Protein AF-A0A0R3QY28-F1 (afdb_monomer)

Secondary structure (DSSP, 8-state):
----TTS-EE-S-TTT--EESSPEEETTTTEEE-GGGSS-S--------TT--SS-----SS---PEEP-STT---EESS--B-TTT--B----

Foldseek 3Di:
DDDPPDQFAFAPQPVGRDTASDWDQDPQQRTTHHPVCNPPRPRPDDDDDPPPPPDDDDDDPDPQPWFAAPDDPDRDTHSDFDADPVPRHGHDDD

pLDDT: mean 71.53, std 12.72, range [44.62, 87.31]

Solvent-accessible surface area (backbone atoms only — not comparable to full-atom values): 6416 Å² total; per-residue (Å²): 135,88,80,76,93,74,79,49,42,50,16,68,44,85,93,66,50,43,76,17,78,66,50,40,75,39,92,85,77,75,42,39,19,24,78,89,32,65,86,68,62,74,74,84,81,76,84,81,76,98,79,64,93,82,67,87,77,85,86,68,95,68,96,69,80,59,38,59,26,68,50,92,95,46,89,53,67,33,78,60,83,45,65,37,94,90,73,74,44,34,50,70,88,129

Radius of gyration: 18.41 Å; Cα contacts (8 Å, |Δi|>4): 116; chains: 1; bounding box: 51×34×42 Å

InterPro domains:
  IPR000058 Zinc finger, AN1-type [PF01428] (11-46)
  IPR000058 Zinc finger, AN1-type [SM00154] (11-48)
  IPR035896 AN1-like Zinc finger [G3DSA:4.10.1110.10] (1-63)
  IPR035896 AN1-like Zinc finger [SSF118310] (5-54)
  IPR035896 AN1-like Zinc finger [SSF118310] (60-94)

Organism: NCBI:txid42155

Mean predicted aligned error: 15.87 Å

Sequence (94 aa):
MAEFPELGKNCSLEACKKLDFTPFFCNICENYFCDGHRFNHGCQFKNMNVEQLAATSCDGSKPLKSFLCSMNSCFTCEIIRIDCQRCGLNFCLK

Structure (mmCIF, N/CA/C/O backbone):
data_AF-A0A0R3QY28-F1
#
_entry.id   AF-A0A0R3QY28-F1
#
loop_
_atom_site.group_PDB
_atom_site.id
_atom_site.type_symbol
_atom_site.label_atom_id
_atom_site.label_alt_id
_atom_site.label_comp_id
_atom_site.label_asym_id
_atom_site.label_entity_id
_atom_site.label_seq_id
_atom_site.pdbx_PDB_ins_code
_atom_site.Cartn_x
_atom_site.Cartn_y
_atom_site.Cartn_z
_atom_site.occupancy
_atom_site.B_iso_or_equiv
_atom_site.auth_seq_id
_atom_site.auth_comp_id
_atom_site.auth_asym_id
_atom_site.auth_atom_id
_atom_site.pdbx_PDB_model_num
ATOM 1 N N . MET A 1 1 ? -13.913 -12.468 31.775 1.00 53.44 1 MET A N 1
ATOM 2 C CA . MET A 1 1 ? -14.040 -12.185 30.332 1.00 53.44 1 MET A CA 1
ATOM 3 C C . MET A 1 1 ? -12.900 -11.255 29.974 1.00 53.44 1 MET A C 1
ATOM 5 O O . MET A 1 1 ? -12.842 -10.178 30.542 1.00 53.44 1 MET A O 1
ATOM 9 N N . ALA A 1 2 ? -11.933 -11.711 29.179 1.00 53.91 2 ALA A N 1
ATOM 10 C CA . ALA A 1 2 ? -10.842 -10.856 28.725 1.00 53.91 2 ALA A CA 1
ATOM 11 C C . ALA A 1 2 ? -11.295 -10.173 27.431 1.00 53.91 2 ALA A C 1
ATOM 13 O O . ALA A 1 2 ? -11.283 -10.783 26.364 1.00 53.91 2 ALA A O 1
ATOM 14 N N . GLU A 1 3 ? -11.780 -8.943 27.545 1.00 50.62 3 GLU A N 1
ATOM 15 C CA . GLU A 1 3 ? -11.889 -8.025 26.416 1.00 50.62 3 GLU A CA 1
ATOM 16 C C . GLU A 1 3 ? -10.465 -7.617 26.012 1.00 50.62 3 G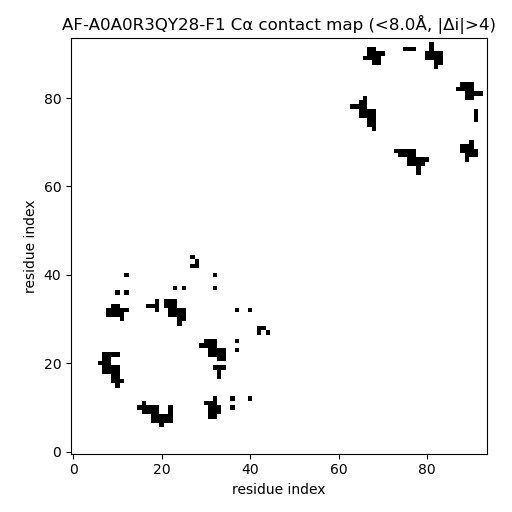LU A C 1
ATOM 18 O O . GLU A 1 3 ? -9.722 -7.069 26.817 1.00 50.62 3 GLU A O 1
ATOM 23 N N . PHE A 1 4 ? -10.041 -7.982 24.799 1.00 60.00 4 PHE A N 1
ATOM 24 C CA . PHE A 1 4 ? -8.766 -7.556 24.215 1.00 60.00 4 PHE A CA 1
ATOM 25 C C . PHE A 1 4 ? -8.968 -6.141 23.642 1.00 60.00 4 PHE A C 1
ATOM 27 O O . PHE A 1 4 ? -9.591 -6.025 22.585 1.00 60.00 4 PHE A O 1
ATOM 34 N N . PRO A 1 5 ? -8.499 -5.058 24.292 1.00 58.06 5 PRO A N 1
ATOM 35 C CA . PRO A 1 5 ? -8.981 -3.705 23.990 1.00 58.06 5 PRO A CA 1
ATOM 36 C C . PRO A 1 5 ? -8.405 -3.069 22.712 1.00 58.06 5 PRO A C 1
ATOM 38 O O . PRO A 1 5 ? -8.712 -1.917 22.423 1.00 58.06 5 PRO A O 1
ATOM 41 N N . GLU A 1 6 ? -7.548 -3.765 21.956 1.00 58.50 6 GLU A N 1
ATOM 42 C CA . GLU A 1 6 ? -6.623 -3.104 21.014 1.00 58.50 6 GLU A CA 1
ATOM 43 C C . GLU A 1 6 ? -6.569 -3.720 19.607 1.00 58.50 6 GLU A C 1
ATOM 45 O O . GLU A 1 6 ? -5.692 -3.386 18.807 1.00 58.50 6 GLU A O 1
ATOM 50 N N . LEU A 1 7 ? -7.485 -4.629 19.270 1.00 65.81 7 LEU A N 1
ATOM 51 C CA . LEU A 1 7 ? -7.467 -5.283 17.963 1.00 65.81 7 LEU A CA 1
ATOM 52 C C . LEU A 1 7 ? -8.250 -4.446 16.946 1.00 65.81 7 LEU A C 1
ATOM 54 O O . LEU A 1 7 ? -9.476 -4.468 16.915 1.00 65.81 7 LEU A O 1
ATOM 58 N N . GLY A 1 8 ? -7.522 -3.722 16.099 1.00 70.00 8 GLY A N 1
ATOM 59 C CA . GLY A 1 8 ? -8.068 -3.055 14.917 1.00 70.00 8 GLY A CA 1
ATOM 60 C C . GLY A 1 8 ? -8.013 -1.528 14.948 1.00 70.00 8 GLY A C 1
ATOM 61 O O . GLY A 1 8 ? -7.862 -0.897 15.995 1.00 70.00 8 GLY A O 1
ATOM 62 N N . LYS A 1 9 ? -8.114 -0.915 13.766 1.00 80.31 9 LYS A N 1
ATOM 63 C CA . LYS A 1 9 ? -8.202 0.546 13.602 1.00 80.31 9 LYS A CA 1
ATOM 64 C C . LYS A 1 9 ? -9.515 0.902 12.922 1.00 80.31 9 LYS A C 1
ATOM 66 O O . LYS A 1 9 ? -10.020 0.165 12.078 1.00 80.31 9 LYS A O 1
ATOM 71 N N . ASN A 1 10 ? -10.073 2.047 13.294 1.00 85.94 10 ASN A N 1
ATOM 72 C CA . ASN A 1 10 ? -11.239 2.589 12.615 1.00 85.94 10 ASN A CA 1
ATOM 73 C C . ASN A 1 10 ? -10.846 3.144 11.248 1.00 85.94 10 ASN A C 1
ATOM 75 O O . ASN A 1 10 ? -9.794 3.762 11.101 1.00 85.94 10 ASN A O 1
ATOM 79 N N . CYS A 1 11 ? -11.726 2.961 10.270 1.00 87.31 11 CYS A N 1
ATOM 80 C CA . CYS A 1 11 ? -11.613 3.612 8.975 1.00 87.31 11 CYS A CA 1
ATOM 81 C C . CYS A 1 11 ? -11.588 5.144 9.152 1.00 87.31 11 CYS A C 1
ATOM 83 O O . CYS A 1 11 ? -12.522 5.700 9.733 1.00 87.31 11 CYS A O 1
ATOM 85 N N . SER A 1 12 ? -10.572 5.824 8.615 1.00 85.62 12 SER A N 1
ATOM 86 C CA . SER A 1 12 ? -10.460 7.293 8.620 1.00 85.62 12 SER A CA 1
ATOM 87 C C . SER A 1 12 ? -11.508 7.980 7.736 1.00 85.62 12 SER A C 1
ATOM 89 O O . SER A 1 12 ? -11.645 9.198 7.776 1.00 85.62 12 SER A O 1
ATOM 91 N N . LEU A 1 13 ? -12.263 7.219 6.933 1.00 85.12 13 LEU A N 1
ATOM 92 C CA . LEU A 1 13 ? -13.368 7.757 6.148 1.00 85.12 13 LEU A CA 1
ATOM 93 C C . LEU A 1 13 ? -14.550 8.100 7.067 1.00 85.12 13 LEU A C 1
ATOM 95 O O . LEU A 1 13 ? -15.147 7.203 7.672 1.00 85.12 13 LEU A O 1
ATOM 99 N N . GLU A 1 14 ? -14.929 9.378 7.111 1.00 81.00 14 GLU A N 1
ATOM 100 C CA . GLU A 1 14 ? -16.010 9.890 7.969 1.00 81.00 14 GLU A CA 1
ATOM 101 C C . GLU A 1 14 ? -17.356 9.198 7.709 1.00 81.00 14 GLU A C 1
ATOM 103 O O . GLU A 1 14 ? -18.119 8.952 8.639 1.00 81.00 14 GLU A O 1
ATOM 108 N N . ALA A 1 15 ? -17.610 8.802 6.457 1.00 83.31 15 ALA A N 1
ATOM 109 C CA . ALA A 1 15 ? -18.822 8.091 6.055 1.00 83.31 15 ALA A CA 1
ATOM 110 C C . ALA A 1 15 ? -18.901 6.641 6.572 1.00 83.31 15 ALA A C 1
ATOM 112 O O . ALA A 1 15 ? -19.982 6.056 6.576 1.00 83.31 15 ALA A O 1
ATOM 113 N N . CYS A 1 16 ? -17.777 6.036 6.975 1.00 85.38 16 CYS A N 1
ATOM 114 C CA . CYS A 1 16 ? -17.723 4.629 7.374 1.00 85.38 16 CYS A CA 1
ATOM 115 C C . CYS A 1 16 ? -17.388 4.451 8.855 1.00 85.38 16 CYS A C 1
ATOM 117 O O . CYS A 1 16 ? -18.124 3.761 9.557 1.00 85.38 16 CYS A O 1
ATOM 119 N N . LYS A 1 17 ? -16.257 5.011 9.316 1.00 82.25 17 LYS A N 1
ATOM 120 C CA . LYS A 1 17 ? -15.725 4.916 10.694 1.00 82.25 17 LYS A CA 1
ATOM 121 C C . LYS A 1 17 ? -15.721 3.513 11.337 1.00 82.25 17 LYS A C 1
ATOM 123 O O . LYS A 1 17 ? -15.552 3.367 12.549 1.00 82.25 17 LYS A O 1
ATOM 128 N N . LYS A 1 18 ? -15.881 2.462 10.529 1.00 81.62 18 LYS A N 1
ATOM 129 C CA . LYS A 1 18 ? -15.991 1.071 10.968 1.00 81.62 18 LYS A CA 1
ATOM 130 C C . LYS A 1 18 ? -14.655 0.598 11.532 1.00 81.62 18 LYS A C 1
ATOM 132 O O . LYS A 1 18 ? -13.615 0.875 10.937 1.00 81.62 18 LYS A O 1
ATOM 137 N N . LEU A 1 19 ? -14.695 -0.096 12.670 1.00 81.31 19 LEU A N 1
ATOM 138 C CA . LEU A 1 19 ? -13.535 -0.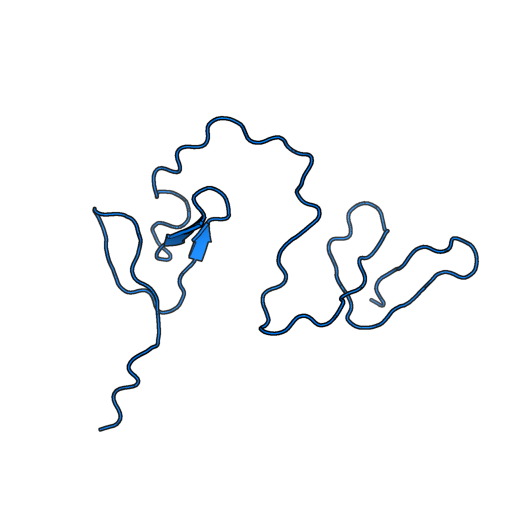785 13.232 1.00 81.31 19 LEU A CA 1
ATOM 139 C C . LEU A 1 19 ? -13.202 -1.990 12.347 1.00 81.31 19 LEU A C 1
ATOM 141 O O . LEU A 1 19 ? -14.061 -2.847 12.129 1.00 81.31 19 LEU A O 1
ATOM 145 N N . ASP A 1 20 ? -11.978 -2.032 11.835 1.00 77.00 20 ASP A N 1
ATOM 146 C CA . ASP A 1 20 ? -11.473 -3.147 11.046 1.00 77.00 20 ASP A CA 1
ATOM 147 C C . ASP A 1 20 ? -10.294 -3.791 11.773 1.00 77.00 20 ASP A C 1
ATOM 149 O O . ASP A 1 20 ? -9.366 -3.106 12.213 1.00 77.00 20 ASP A O 1
ATOM 153 N N . PHE A 1 21 ? -10.348 -5.113 11.919 1.00 78.06 21 PHE A N 1
ATOM 154 C CA . PHE A 1 21 ? -9.289 -5.906 12.544 1.00 78.06 21 PHE A CA 1
ATOM 155 C C . PHE A 1 21 ? -8.089 -6.104 11.605 1.00 78.06 21 PHE A C 1
ATOM 157 O O . PHE A 1 21 ? -7.012 -6.486 12.056 1.00 78.06 21 PHE A O 1
ATOM 164 N N . THR A 1 22 ? -8.262 -5.787 10.319 1.00 77.88 22 THR A N 1
ATOM 165 C CA . THR A 1 22 ? -7.251 -5.804 9.257 1.00 77.88 22 THR A CA 1
ATOM 166 C C . THR A 1 22 ? -7.152 -4.426 8.593 1.00 77.88 22 THR A C 1
ATOM 168 O O . THR A 1 22 ? -7.470 -4.265 7.413 1.00 77.88 22 THR A O 1
ATOM 171 N N . PRO A 1 23 ? -6.747 -3.387 9.341 1.00 77.75 23 PRO A N 1
ATOM 172 C CA . PRO A 1 23 ? -6.755 -2.037 8.813 1.00 77.75 23 PRO A CA 1
ATOM 173 C C . PRO A 1 23 ? -5.713 -1.879 7.703 1.00 77.75 23 PRO A C 1
ATOM 175 O O . PRO A 1 23 ? -4.531 -2.173 7.875 1.00 77.75 23 PRO A O 1
ATOM 178 N N . PHE A 1 24 ? -6.157 -1.377 6.556 1.00 81.38 24 PHE A N 1
ATOM 179 C CA . PHE A 1 24 ? -5.304 -1.089 5.417 1.00 81.38 24 PHE A CA 1
ATOM 180 C C . PHE A 1 24 ? -4.701 0.310 5.543 1.00 81.38 24 PHE A C 1
ATOM 182 O O . PHE A 1 24 ? -5.434 1.295 5.615 1.00 81.38 24 PHE A O 1
ATOM 189 N N . PHE A 1 25 ? -3.375 0.412 5.529 1.00 82.62 25 PHE A N 1
ATOM 190 C CA . PHE A 1 25 ? -2.676 1.695 5.523 1.00 82.62 25 PHE A CA 1
ATOM 191 C C . PHE A 1 25 ? -2.515 2.221 4.092 1.00 82.62 25 PHE A C 1
ATOM 193 O O . PHE A 1 25 ? -1.915 1.570 3.236 1.00 82.62 25 PHE A O 1
ATOM 200 N N . CYS A 1 26 ? -3.034 3.418 3.828 1.00 80.88 26 CYS A N 1
ATOM 201 C CA . CYS A 1 26 ? -2.802 4.110 2.569 1.00 80.88 26 CYS A CA 1
ATOM 202 C C . CYS A 1 26 ? -1.538 4.966 2.676 1.00 80.88 26 CYS A C 1
ATOM 204 O O . CYS A 1 26 ? -1.517 5.932 3.429 1.00 80.88 26 CYS A O 1
ATOM 206 N N . ASN A 1 27 ? -0.518 4.684 1.864 1.00 75.44 27 ASN A N 1
ATOM 207 C CA . ASN A 1 27 ? 0.751 5.429 1.876 1.00 75.44 27 ASN A CA 1
ATOM 208 C C . ASN A 1 27 ? 0.657 6.860 1.309 1.00 75.44 27 ASN A C 1
ATOM 210 O O . ASN A 1 27 ? 1.663 7.539 1.160 1.00 75.44 27 ASN A O 1
ATOM 214 N N . ILE A 1 28 ? -0.531 7.300 0.898 1.00 76.56 28 ILE A N 1
ATOM 215 C CA . ILE A 1 28 ? -0.699 8.560 0.165 1.00 76.56 28 ILE A CA 1
ATOM 216 C C . ILE A 1 28 ? -1.371 9.610 1.029 1.00 76.56 28 ILE A C 1
ATOM 218 O O . ILE A 1 28 ? -0.985 10.771 1.020 1.00 76.56 28 ILE A O 1
ATOM 222 N N . CYS A 1 29 ? -2.392 9.195 1.770 1.00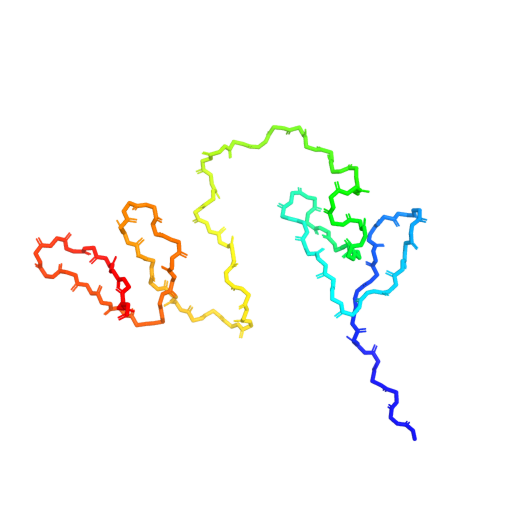 80.12 29 CYS A N 1
ATOM 223 C CA . CYS A 1 29 ? -3.014 10.023 2.791 1.00 80.12 29 CYS A CA 1
ATOM 224 C C . CYS A 1 29 ? -2.563 9.632 4.202 1.00 80.12 29 CY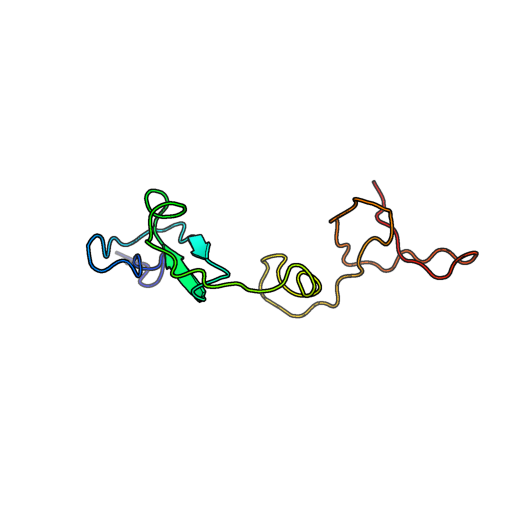S A C 1
ATOM 226 O O . CYS A 1 29 ? -3.051 10.231 5.149 1.00 80.12 29 CYS A O 1
ATOM 228 N N . GLU A 1 30 ? -1.674 8.642 4.346 1.00 82.12 30 GLU A N 1
ATOM 229 C CA . GLU A 1 30 ? -1.103 8.171 5.619 1.00 82.12 30 GLU A CA 1
ATOM 230 C C . GLU A 1 30 ? -2.170 7.816 6.668 1.00 82.12 30 GLU A C 1
ATOM 232 O O . GLU A 1 30 ? -2.027 8.052 7.866 1.00 82.12 30 GLU A O 1
ATOM 237 N N . ASN A 1 31 ? -3.280 7.245 6.199 1.00 84.06 31 ASN A N 1
ATOM 238 C CA . ASN A 1 31 ? -4.461 6.941 6.998 1.00 84.06 31 ASN A CA 1
ATOM 239 C C . ASN A 1 31 ? -4.848 5.459 6.899 1.00 84.06 31 ASN A C 1
ATOM 241 O O . ASN A 1 31 ? -4.489 4.772 5.938 1.00 84.06 31 ASN A O 1
ATOM 245 N N . TYR A 1 32 ? -5.601 4.976 7.893 1.00 85.56 32 TYR A N 1
ATOM 246 C CA . TYR A 1 32 ? -6.074 3.593 7.961 1.00 85.56 32 TYR A CA 1
ATOM 247 C C . TYR A 1 32 ? -7.510 3.471 7.455 1.00 85.56 32 TYR A C 1
ATOM 249 O O . TYR A 1 32 ? -8.382 4.260 7.812 1.00 85.56 32 TYR A O 1
ATOM 257 N N . PHE A 1 33 ? -7.778 2.444 6.659 1.00 87.19 33 PHE A N 1
ATOM 258 C CA . PHE A 1 33 ? -9.087 2.183 6.072 1.00 87.19 33 PHE A CA 1
ATOM 259 C C . PHE A 1 33 ? -9.491 0.725 6.279 1.00 87.19 33 PHE A C 1
ATOM 261 O O . PHE A 1 33 ? -8.650 -0.155 6.423 1.00 87.19 33 PHE A O 1
ATOM 268 N N . CYS A 1 34 ? -10.795 0.468 6.309 1.00 86.81 34 CYS A N 1
ATOM 269 C CA . CYS A 1 34 ? -11.323 -0.897 6.311 1.00 86.81 34 CYS A CA 1
ATOM 270 C C . CYS A 1 34 ? -11.185 -1.548 4.926 1.00 86.81 34 CYS A C 1
ATOM 272 O O . CYS A 1 34 ? -11.002 -0.841 3.929 1.00 86.81 34 CYS A O 1
ATOM 274 N N . ASP A 1 35 ? -11.330 -2.873 4.852 1.00 83.44 35 ASP A N 1
ATOM 275 C CA . ASP A 1 35 ? -11.157 -3.655 3.615 1.00 83.44 35 ASP A CA 1
ATOM 276 C C . ASP A 1 35 ? -11.959 -3.085 2.423 1.00 83.44 35 ASP A C 1
ATOM 278 O O . ASP A 1 35 ? -11.413 -2.821 1.350 1.00 83.44 35 ASP A O 1
ATOM 282 N N . GLY A 1 36 ? -13.229 -2.730 2.651 1.00 81.19 36 GLY A N 1
ATOM 283 C CA . GLY A 1 36 ? -14.102 -2.158 1.618 1.00 81.19 36 GLY A CA 1
ATOM 284 C C . GLY A 1 36 ? -13.733 -0.740 1.156 1.00 81.19 36 GLY A C 1
ATOM 285 O O . GLY A 1 36 ? -14.141 -0.323 0.074 1.00 81.19 36 GLY A O 1
ATOM 286 N N . HIS A 1 37 ? -12.945 0.007 1.936 1.00 84.38 37 HIS A N 1
ATOM 287 C CA . HIS A 1 37 ? -12.535 1.382 1.613 1.00 84.38 37 HIS A CA 1
ATOM 288 C C . HIS A 1 37 ? -11.053 1.503 1.238 1.00 84.38 37 HIS A C 1
ATOM 290 O O . HIS A 1 37 ? -10.558 2.610 1.023 1.00 84.38 37 HIS A O 1
ATOM 296 N N . ARG A 1 38 ? -10.355 0.376 1.053 1.00 79.31 38 ARG A N 1
ATOM 297 C CA . ARG A 1 38 ? -8.964 0.337 0.579 1.00 79.31 38 ARG A CA 1
ATOM 298 C C . ARG A 1 38 ? -8.741 1.162 -0.693 1.00 79.31 38 ARG A C 1
ATOM 300 O O . ARG A 1 38 ? -7.765 1.900 -0.778 1.00 79.31 38 ARG A O 1
ATOM 307 N N . PHE A 1 39 ? -9.665 1.079 -1.650 1.00 75.62 39 PHE A N 1
ATOM 308 C CA . PHE A 1 39 ? -9.561 1.762 -2.947 1.00 75.62 39 PHE A CA 1
ATOM 309 C C . PHE A 1 39 ? -10.507 2.964 -3.092 1.00 75.62 39 PHE A C 1
ATOM 311 O O . PHE A 1 39 ? -10.259 3.840 -3.913 1.00 75.62 39 PHE A O 1
ATOM 318 N N . ASN A 1 40 ? -11.568 3.036 -2.282 1.00 79.00 40 ASN A N 1
ATOM 319 C CA . ASN A 1 40 ? -12.631 4.041 -2.388 1.00 79.00 40 ASN A CA 1
ATOM 320 C C . ASN A 1 40 ? -12.687 4.958 -1.154 1.00 79.00 40 ASN A C 1
ATOM 322 O O . ASN A 1 40 ? -13.744 5.164 -0.567 1.00 79.00 40 ASN A O 1
ATOM 326 N N . HIS A 1 41 ? -11.541 5.483 -0.721 1.00 81.38 41 HIS A N 1
ATOM 327 C CA . HIS A 1 41 ? -11.476 6.433 0.398 1.00 81.38 41 HIS A CA 1
ATOM 328 C C . HIS A 1 41 ? -11.256 7.888 -0.040 1.00 81.38 41 HIS A C 1
ATOM 330 O O . HIS A 1 41 ? -10.931 8.736 0.784 1.00 81.38 41 HIS A O 1
ATOM 336 N N . GLY A 1 42 ? -11.425 8.191 -1.333 1.00 73.00 42 GLY A N 1
ATOM 337 C CA . GLY A 1 42 ? -11.328 9.562 -1.843 1.00 73.00 42 GLY A CA 1
ATOM 338 C C . GLY A 1 42 ? -9.938 10.172 -1.669 1.00 73.00 42 GLY A C 1
ATOM 339 O O . GLY A 1 42 ? -9.820 11.351 -1.348 1.00 73.00 42 GLY A O 1
ATOM 340 N N . CYS A 1 43 ? -8.882 9.369 -1.840 1.00 77.81 43 CYS A N 1
ATOM 341 C CA . CYS A 1 43 ? -7.515 9.835 -1.658 1.00 77.81 43 CYS A CA 1
ATOM 342 C C . CYS A 1 43 ? -7.231 11.036 -2.568 1.00 77.81 43 CYS A C 1
ATOM 344 O O . CYS A 1 43 ? -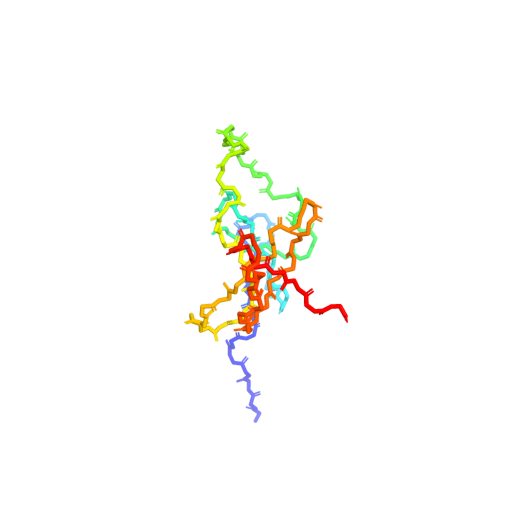7.275 10.928 -3.793 1.00 77.81 43 CYS A O 1
ATOM 346 N N . GLN A 1 44 ? -6.926 12.178 -1.959 1.00 67.50 44 GLN A N 1
ATOM 347 C CA . GLN A 1 44 ? -6.723 13.466 -2.625 1.00 67.50 44 GLN A CA 1
ATOM 348 C C . GLN A 1 44 ? -5.360 13.571 -3.333 1.00 67.50 44 GLN A C 1
ATOM 350 O O . GLN A 1 44 ? -4.634 14.550 -3.179 1.00 67.50 44 GLN A O 1
ATOM 355 N N . PHE A 1 45 ? -5.006 12.552 -4.120 1.00 60.59 45 PHE A N 1
ATOM 356 C CA . PHE A 1 45 ? -3.798 12.502 -4.938 1.00 60.59 45 PHE A CA 1
ATOM 357 C C . PHE A 1 45 ? -3.716 13.698 -5.897 1.00 60.59 45 PHE A C 1
ATOM 359 O O . PHE A 1 45 ? -4.184 13.650 -7.035 1.00 60.59 45 PHE A O 1
ATOM 366 N N . LYS A 1 46 ? -3.046 14.768 -5.479 1.00 53.47 46 LYS A N 1
ATOM 367 C CA . LYS A 1 46 ? -2.406 15.704 -6.399 1.00 53.47 46 LYS A CA 1
ATOM 368 C C . LYS A 1 46 ? -0.918 15.378 -6.412 1.00 53.47 46 LYS A C 1
ATOM 370 O O . LYS A 1 46 ? -0.185 15.819 -5.545 1.00 53.47 46 LYS A O 1
ATOM 375 N N . ASN A 1 47 ? -0.526 14.597 -7.419 1.00 56.81 47 ASN A N 1
ATOM 376 C CA . ASN A 1 47 ? 0.830 14.468 -7.963 1.00 56.81 47 ASN A CA 1
ATOM 377 C C . ASN A 1 47 ? 1.963 14.307 -6.934 1.00 56.81 47 ASN A C 1
ATOM 379 O O . ASN A 1 47 ? 2.603 15.288 -6.5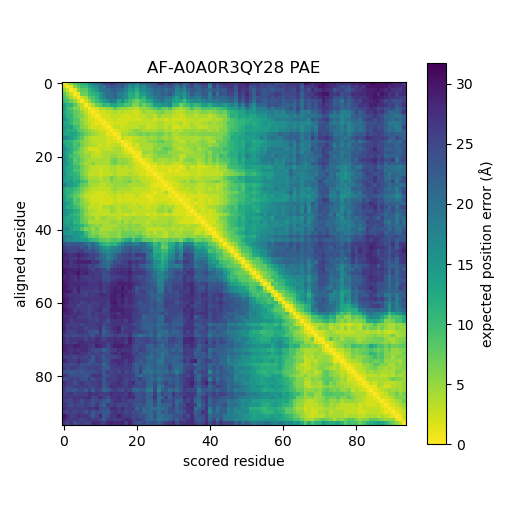64 1.00 56.81 47 ASN A O 1
ATOM 383 N N . MET A 1 48 ? 2.303 13.066 -6.579 1.00 46.94 48 MET A N 1
ATOM 384 C CA . MET A 1 48 ? 3.622 12.775 -6.015 1.00 46.94 48 MET A CA 1
ATOM 385 C C . MET A 1 48 ? 4.391 11.848 -6.955 1.00 46.94 48 MET A C 1
ATOM 387 O O . MET A 1 48 ? 3.890 10.831 -7.425 1.00 46.94 48 MET A O 1
ATOM 391 N N . ASN A 1 49 ? 5.579 12.326 -7.295 1.00 44.62 49 ASN A N 1
ATOM 392 C CA . ASN A 1 49 ? 6.551 11.815 -8.246 1.00 44.62 49 ASN A CA 1
ATOM 393 C C . ASN A 1 49 ? 6.890 10.330 -8.026 1.00 44.62 49 ASN A C 1
ATOM 395 O O . ASN A 1 49 ? 7.087 9.861 -6.908 1.00 44.62 49 ASN A O 1
ATOM 399 N N . VAL A 1 50 ? 7.008 9.606 -9.138 1.00 55.66 50 VAL A N 1
ATOM 400 C CA . VAL A 1 50 ? 7.430 8.201 -9.222 1.00 55.66 50 VAL A CA 1
ATOM 401 C C . VAL A 1 50 ? 8.956 8.112 -9.075 1.00 55.66 50 VAL A C 1
ATOM 403 O O . VAL A 1 50 ? 9.635 7.574 -9.940 1.00 55.66 50 VAL A O 1
ATOM 406 N N . GLU A 1 51 ? 9.528 8.702 -8.023 1.00 54.38 51 GLU A N 1
ATOM 407 C CA . GLU A 1 51 ? 10.988 8.669 -7.815 1.00 54.38 51 GLU A CA 1
ATOM 408 C C . GLU A 1 51 ? 11.418 8.530 -6.347 1.00 54.38 51 GLU A C 1
ATOM 410 O O . GLU A 1 51 ? 12.604 8.580 -6.041 1.00 54.38 51 GLU A O 1
ATOM 415 N N . GLN A 1 52 ? 10.484 8.281 -5.421 1.00 49.94 52 GLN A N 1
ATOM 416 C CA . GLN A 1 52 ? 10.818 7.982 -4.020 1.00 49.94 52 GLN A CA 1
ATOM 417 C C . GLN A 1 52 ? 10.090 6.758 -3.444 1.00 49.94 52 GLN A C 1
ATOM 419 O O . GLN A 1 52 ? 9.882 6.664 -2.238 1.00 49.94 52 GLN A O 1
ATOM 424 N N . LEU A 1 53 ? 9.804 5.741 -4.266 1.00 52.09 53 LEU A N 1
ATOM 425 C CA . LEU A 1 53 ? 9.523 4.380 -3.770 1.00 52.09 53 LEU A CA 1
ATOM 426 C C . LEU A 1 53 ? 10.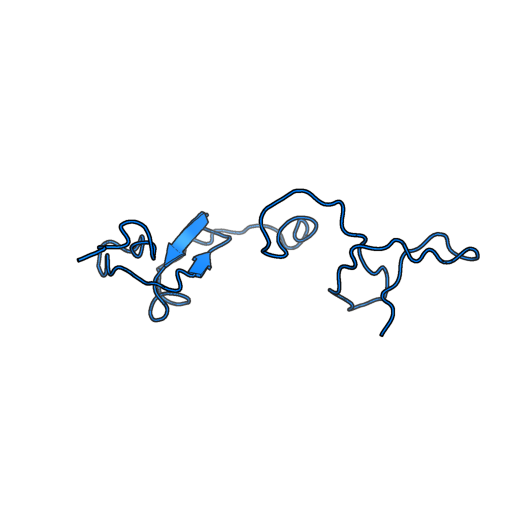838 3.640 -3.443 1.00 52.09 53 LEU A C 1
ATOM 428 O O . LEU A 1 53 ? 11.078 2.519 -3.881 1.00 52.09 53 LEU A O 1
ATOM 432 N N . ALA A 1 54 ? 11.725 4.311 -2.712 1.00 48.66 54 ALA A N 1
ATOM 433 C CA . ALA A 1 54 ? 13.007 3.783 -2.253 1.00 48.66 54 ALA A CA 1
ATOM 434 C C . ALA A 1 54 ? 13.152 3.963 -0.738 1.00 48.66 54 ALA A C 1
ATOM 436 O O . ALA A 1 54 ? 14.227 4.254 -0.234 1.00 48.66 54 ALA A O 1
ATOM 437 N N . ALA A 1 55 ? 12.052 3.827 -0.007 1.00 54.09 55 ALA A N 1
ATOM 438 C CA . ALA A 1 55 ? 12.044 3.508 1.410 1.00 54.09 55 ALA A CA 1
ATOM 439 C C . ALA A 1 55 ? 10.605 3.191 1.806 1.00 54.09 55 ALA A C 1
ATOM 441 O O . ALA A 1 55 ? 9.704 3.959 1.481 1.00 54.09 55 ALA A O 1
ATOM 442 N N . THR A 1 56 ? 10.432 2.156 2.630 1.00 51.78 56 THR A N 1
ATOM 443 C CA . THR A 1 56 ? 9.205 1.851 3.396 1.00 51.78 56 THR A CA 1
ATOM 444 C C . THR A 1 56 ? 8.144 1.108 2.561 1.00 51.78 56 THR A C 1
ATOM 446 O O . THR A 1 56 ? 7.670 1.619 1.561 1.00 51.78 56 THR A O 1
ATOM 449 N N . SER A 1 57 ? 7.723 -0.120 2.865 1.00 48.03 57 SER A N 1
ATOM 450 C CA . SER A 1 57 ? 7.763 -0.863 4.129 1.00 48.03 57 SER A CA 1
ATOM 451 C C . SER A 1 57 ? 7.514 -2.353 3.875 1.00 48.03 57 SER A C 1
ATOM 453 O O . SER A 1 57 ? 6.452 -2.750 3.402 1.00 48.03 57 SER A O 1
ATOM 455 N N . CYS A 1 58 ? 8.461 -3.200 4.273 1.00 47.41 58 CYS A N 1
ATOM 456 C CA . CYS A 1 58 ? 8.110 -4.521 4.775 1.00 47.41 58 CYS A CA 1
ATOM 457 C C . CYS A 1 58 ? 7.574 -4.326 6.201 1.00 47.41 58 CYS A C 1
ATOM 459 O O . CYS A 1 58 ? 8.274 -3.804 7.070 1.00 47.41 58 CYS A O 1
ATOM 461 N N . ASP A 1 59 ? 6.304 -4.665 6.404 1.00 52.00 59 ASP A N 1
ATOM 462 C CA . ASP A 1 59 ? 5.675 -4.712 7.718 1.00 52.00 59 ASP A CA 1
ATOM 463 C C . ASP A 1 59 ? 6.372 -5.766 8.593 1.00 52.00 59 ASP A C 1
ATOM 465 O O . ASP A 1 59 ? 6.722 -6.851 8.124 1.00 52.00 59 ASP A O 1
ATOM 469 N N . GLY A 1 60 ? 6.620 -5.412 9.852 1.00 49.47 60 GLY A N 1
ATOM 470 C CA . GLY A 1 60 ? 7.307 -6.272 10.807 1.00 49.47 60 GLY A CA 1
ATOM 471 C C . GLY A 1 60 ? 8.138 -5.478 11.801 1.00 49.47 60 GLY A C 1
ATOM 472 O O . GLY A 1 60 ? 9.361 -5.472 11.742 1.00 49.47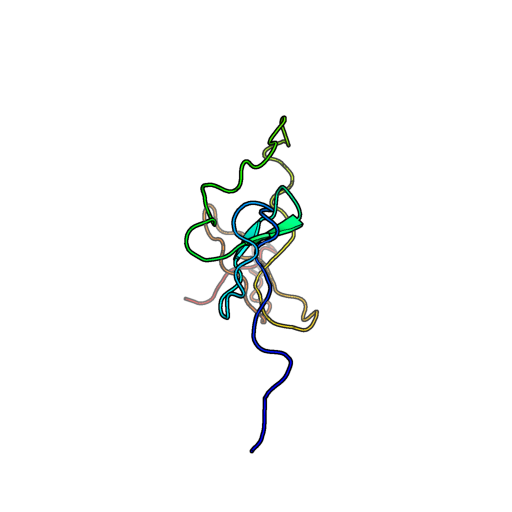 60 GLY A O 1
ATOM 473 N N . SER A 1 61 ? 7.445 -4.780 12.698 1.00 60.44 61 SER A N 1
ATOM 474 C CA . SER A 1 61 ? 7.903 -4.254 13.988 1.00 60.44 61 SER A CA 1
ATOM 475 C C . SER A 1 61 ? 9.374 -4.549 14.353 1.00 60.44 61 SER A C 1
ATOM 477 O O . SER A 1 61 ? 9.645 -5.587 14.949 1.00 60.44 61 SER A O 1
ATOM 479 N N . LYS A 1 62 ? 10.288 -3.614 14.038 1.00 54.28 62 LYS A N 1
ATOM 480 C CA . LYS A 1 62 ? 11.650 -3.343 14.586 1.00 54.28 62 LYS A CA 1
ATOM 481 C C . LYS A 1 62 ? 12.621 -3.023 13.432 1.00 54.28 62 LYS A C 1
ATOM 483 O O . LYS A 1 62 ? 12.606 -3.719 12.423 1.00 54.28 62 LYS A O 1
ATOM 488 N N . PRO A 1 63 ? 13.509 -2.019 13.563 1.00 51.41 63 PRO A N 1
ATOM 489 C CA . PRO A 1 63 ? 14.453 -1.653 12.510 1.00 51.41 63 PRO A CA 1
ATOM 490 C C . PRO A 1 63 ? 15.616 -2.661 12.448 1.00 51.41 63 PRO A C 1
ATOM 492 O O . PRO A 1 63 ? 16.719 -2.375 12.911 1.00 51.41 63 PRO A O 1
ATOM 495 N N . LEU A 1 64 ? 15.387 -3.858 11.900 1.00 57.69 64 LEU A N 1
ATOM 496 C CA . LEU A 1 64 ? 16.483 -4.698 11.420 1.00 57.69 64 LEU A CA 1
ATOM 497 C C . LEU A 1 64 ? 16.810 -4.275 9.989 1.00 57.69 64 LEU A C 1
ATOM 499 O O . LEU A 1 64 ? 15.940 -4.191 9.129 1.00 57.69 64 LEU A O 1
ATOM 503 N N . LYS A 1 65 ? 18.081 -3.959 9.755 1.00 58.84 65 LYS A N 1
ATOM 504 C CA . LYS A 1 65 ? 18.595 -3.459 8.481 1.00 58.84 65 LYS A CA 1
ATOM 505 C C . LYS A 1 65 ? 18.473 -4.556 7.413 1.00 58.84 65 LYS A C 1
ATOM 507 O O . LYS A 1 65 ? 19.340 -5.416 7.330 1.00 58.84 65 LYS A O 1
ATOM 512 N N . SER A 1 66 ? 17.390 -4.542 6.639 1.00 66.31 66 SER A N 1
ATOM 513 C CA . SER A 1 66 ? 17.169 -5.459 5.517 1.00 66.31 66 SER A CA 1
ATOM 514 C C . SER A 1 66 ? 17.990 -5.038 4.296 1.00 66.31 66 SER A C 1
ATOM 516 O O . SER A 1 66 ? 18.070 -3.850 3.973 1.00 66.31 66 SER A O 1
ATOM 518 N N . PHE A 1 67 ? 18.582 -6.007 3.606 1.00 75.31 67 PHE A N 1
ATOM 519 C CA . PHE A 1 67 ? 19.365 -5.805 2.393 1.00 75.31 67 PHE A CA 1
ATOM 520 C C . PHE A 1 67 ? 18.473 -5.987 1.157 1.00 75.31 67 PHE A C 1
ATOM 522 O O . PHE A 1 67 ? 17.714 -6.952 1.055 1.00 75.31 67 PHE A O 1
ATOM 529 N N . LEU A 1 68 ? 18.524 -5.005 0.252 1.00 76.69 68 LEU A N 1
ATOM 530 C CA . LEU A 1 68 ? 17.690 -4.947 -0.947 1.00 76.69 68 LEU A CA 1
ATOM 531 C C . LEU A 1 68 ? 18.333 -5.714 -2.098 1.00 76.69 68 LEU A C 1
ATOM 533 O O . LEU A 1 68 ? 19.487 -5.457 -2.462 1.00 76.69 68 LEU A O 1
ATOM 537 N N . CYS A 1 69 ? 17.542 -6.575 -2.734 1.00 80.06 69 CYS A N 1
ATOM 538 C CA . CYS A 1 69 ? 17.962 -7.217 -3.964 1.00 80.06 69 CYS A CA 1
ATOM 539 C C . CYS A 1 69 ? 18.148 -6.171 -5.072 1.00 80.06 69 CYS A C 1
ATOM 541 O O . CYS A 1 69 ? 17.239 -5.424 -5.417 1.00 80.06 69 CYS A O 1
ATOM 543 N N . SER A 1 70 ? 19.343 -6.140 -5.649 1.00 80.62 70 SER A N 1
ATOM 544 C CA . SER A 1 70 ? 19.737 -5.225 -6.724 1.00 80.62 70 SER A CA 1
ATOM 545 C C . SER A 1 70 ? 19.414 -5.780 -8.118 1.00 80.62 70 SER A C 1
ATOM 547 O O . SER A 1 70 ? 19.851 -5.227 -9.125 1.00 80.62 70 SER A O 1
ATOM 549 N N . MET A 1 71 ? 18.696 -6.904 -8.202 1.00 79.25 71 MET A N 1
ATOM 550 C CA . MET A 1 71 ? 18.282 -7.491 -9.475 1.00 79.25 71 MET A CA 1
ATOM 551 C C . MET A 1 71 ? 17.153 -6.664 -10.097 1.00 79.25 71 MET A C 1
ATOM 553 O O . MET A 1 71 ? 16.186 -6.316 -9.420 1.00 79.25 71 MET A O 1
ATOM 557 N N . ASN A 1 72 ? 17.259 -6.384 -11.399 1.00 75.38 72 ASN A N 1
ATOM 558 C CA . ASN A 1 72 ? 16.233 -5.663 -12.150 1.00 75.38 72 ASN A CA 1
ATOM 559 C C . ASN A 1 72 ? 14.874 -6.360 -11.955 1.00 75.38 72 ASN A C 1
ATOM 561 O O . ASN A 1 72 ? 14.740 -7.543 -12.263 1.00 75.38 72 ASN A O 1
ATOM 565 N N . SER A 1 73 ? 13.892 -5.629 -11.417 1.00 69.44 73 SER A N 1
ATOM 566 C CA . SER A 1 73 ? 12.533 -6.123 -11.128 1.00 69.44 73 SER A CA 1
ATOM 567 C C . SER A 1 73 ? 12.393 -7.097 -9.943 1.00 69.44 73 SER A C 1
ATOM 569 O O . SER A 1 73 ? 11.381 -7.792 -9.853 1.00 69.44 73 SER A O 1
ATOM 571 N N . CYS A 1 74 ? 13.354 -7.139 -9.012 1.00 68.94 74 CYS A N 1
ATOM 572 C CA . CYS A 1 74 ? 13.195 -7.846 -7.740 1.00 68.94 74 CYS A CA 1
ATOM 573 C C . CYS A 1 74 ? 12.870 -6.868 -6.603 1.00 68.94 74 CYS A C 1
ATOM 575 O O . CYS A 1 74 ? 13.612 -5.923 -6.360 1.00 68.94 74 CYS A O 1
ATOM 577 N N . PHE A 1 75 ? 11.776 -7.125 -5.885 1.00 69.25 75 PHE A N 1
ATOM 578 C CA . PHE A 1 75 ? 11.343 -6.338 -4.721 1.00 69.25 75 PHE A CA 1
ATOM 579 C C . PHE A 1 75 ? 11.570 -7.086 -3.400 1.00 69.25 75 PHE A C 1
ATOM 581 O O . PHE A 1 75 ? 11.000 -6.735 -2.370 1.00 69.25 75 PHE A O 1
ATOM 588 N N . THR A 1 76 ? 12.366 -8.157 -3.439 1.00 69.19 76 THR A N 1
ATOM 589 C CA . THR A 1 76 ? 12.634 -8.997 -2.272 1.00 69.19 76 THR A CA 1
ATOM 590 C C . THR A 1 76 ? 13.696 -8.344 -1.400 1.00 69.19 76 THR A C 1
ATOM 592 O O . THR A 1 76 ? 14.761 -7.947 -1.882 1.00 69.19 76 THR A O 1
ATOM 595 N N . CYS A 1 77 ? 13.407 -8.281 -0.107 1.00 71.25 77 CYS A N 1
ATOM 596 C CA . CYS A 1 77 ? 14.325 -7.823 0.921 1.00 71.25 77 CYS A CA 1
ATOM 597 C C . CYS A 1 77 ? 14.704 -9.020 1.789 1.00 71.25 77 CYS A C 1
ATOM 599 O O . CYS A 1 77 ? 13.826 -9.760 2.229 1.00 71.25 77 CYS A O 1
ATOM 601 N N . GLU A 1 78 ? 15.991 -9.187 2.059 1.00 68.44 78 GLU A N 1
ATOM 602 C CA . GLU A 1 78 ? 16.505 -10.258 2.913 1.00 68.44 78 GLU A CA 1
ATOM 603 C C . GLU A 1 78 ? 17.124 -9.672 4.181 1.00 68.44 78 GLU A C 1
ATOM 605 O O . GLU A 1 78 ? 17.638 -8.553 4.198 1.00 68.44 78 GLU A O 1
ATOM 610 N N . ILE A 1 79 ? 17.084 -10.432 5.272 1.00 74.69 79 ILE A N 1
ATOM 611 C CA . ILE A 1 79 ? 17.688 -10.010 6.548 1.00 74.69 79 ILE A CA 1
ATOM 612 C C . ILE A 1 79 ? 19.212 -10.200 6.503 1.00 74.69 79 ILE A C 1
ATOM 614 O O . ILE A 1 79 ? 19.966 -9.504 7.182 1.00 74.69 79 ILE A O 1
ATOM 618 N N . ILE A 1 80 ? 19.674 -11.134 5.675 1.00 75.50 80 ILE A N 1
ATOM 619 C CA . ILE A 1 80 ? 21.085 -11.443 5.483 1.00 75.50 80 ILE A CA 1
ATOM 620 C C . ILE A 1 80 ? 21.660 -10.685 4.285 1.00 75.50 80 ILE A C 1
ATOM 622 O O . ILE A 1 80 ? 21.010 -10.492 3.258 1.00 75.50 80 ILE A O 1
ATOM 626 N N . ARG A 1 81 ? 22.920 -10.263 4.410 1.00 75.94 81 ARG A N 1
ATOM 627 C CA . ARG A 1 81 ? 23.667 -9.646 3.314 1.00 75.94 81 ARG A CA 1
ATOM 628 C C . ARG A 1 81 ? 24.326 -10.734 2.480 1.00 75.94 81 ARG A C 1
ATOM 630 O O . ARG A 1 81 ? 25.340 -11.290 2.885 1.00 75.94 81 ARG A O 1
ATOM 637 N N . ILE A 1 82 ? 23.776 -10.995 1.305 1.00 83.31 82 ILE A N 1
ATOM 638 C CA . ILE A 1 82 ? 24.435 -11.787 0.264 1.00 83.31 82 ILE A CA 1
ATOM 639 C C . ILE A 1 82 ? 25.007 -10.808 -0.754 1.00 83.31 82 ILE A C 1
ATOM 641 O O . ILE A 1 82 ? 24.274 -10.320 -1.616 1.00 83.31 82 ILE A O 1
ATOM 645 N N . ASP A 1 83 ? 26.273 -10.429 -0.609 1.00 84.25 83 ASP A N 1
ATOM 646 C CA . ASP A 1 83 ? 26.942 -9.561 -1.576 1.00 84.25 83 ASP A CA 1
ATOM 647 C C . ASP A 1 83 ? 27.706 -10.359 -2.638 1.00 84.25 83 ASP A C 1
ATOM 649 O O . ASP A 1 83 ? 28.301 -11.409 -2.399 1.00 84.25 83 ASP A O 1
ATOM 653 N N . CYS A 1 84 ? 27.659 -9.846 -3.858 1.00 82.25 84 CYS A N 1
ATOM 654 C CA . CYS A 1 84 ? 28.414 -10.349 -4.988 1.00 82.25 84 CYS A CA 1
ATOM 655 C C . CYS A 1 84 ? 29.837 -9.790 -4.930 1.00 82.25 84 CYS A C 1
ATOM 657 O O . CYS A 1 84 ? 30.050 -8.626 -5.250 1.00 82.25 84 CYS A O 1
ATOM 659 N N . GLN A 1 85 ? 30.846 -10.612 -4.642 1.00 82.88 85 GLN A N 1
ATOM 660 C CA . GLN A 1 85 ? 32.243 -10.141 -4.583 1.00 82.88 85 GLN A CA 1
ATOM 661 C C . GLN A 1 85 ? 32.797 -9.610 -5.922 1.00 82.88 85 GLN A C 1
ATOM 663 O O . GLN A 1 85 ? 33.844 -8.971 -5.954 1.00 82.88 85 GLN A O 1
ATOM 668 N N . ARG A 1 86 ? 32.108 -9.871 -7.040 1.00 83.50 86 ARG A N 1
ATOM 669 C CA . ARG A 1 86 ? 32.456 -9.358 -8.377 1.00 83.50 86 ARG A CA 1
ATOM 670 C C . ARG A 1 86 ? 31.882 -7.966 -8.646 1.00 83.50 86 ARG A C 1
ATOM 672 O O . ARG A 1 86 ? 32.475 -7.207 -9.399 1.00 83.50 86 ARG A O 1
ATOM 679 N N . CYS A 1 87 ? 30.711 -7.672 -8.085 1.00 85.69 87 CYS A N 1
ATOM 680 C CA . CYS A 1 87 ? 29.885 -6.531 -8.471 1.00 85.69 87 CYS A CA 1
ATOM 681 C C . CYS A 1 87 ? 29.451 -5.639 -7.297 1.00 85.69 87 CYS A C 1
ATOM 683 O O . CYS A 1 87 ? 28.919 -4.560 -7.520 1.00 85.69 87 CYS A O 1
ATOM 685 N N . GLY A 1 88 ? 29.682 -6.055 -6.049 1.00 79.62 88 GLY A N 1
ATOM 686 C CA . GLY A 1 88 ? 29.365 -5.316 -4.822 1.00 79.62 88 GLY A CA 1
ATOM 687 C C . GLY A 1 88 ? 27.872 -5.209 -4.489 1.00 79.62 88 GLY A C 1
ATOM 688 O O . GLY A 1 88 ? 27.519 -4.673 -3.440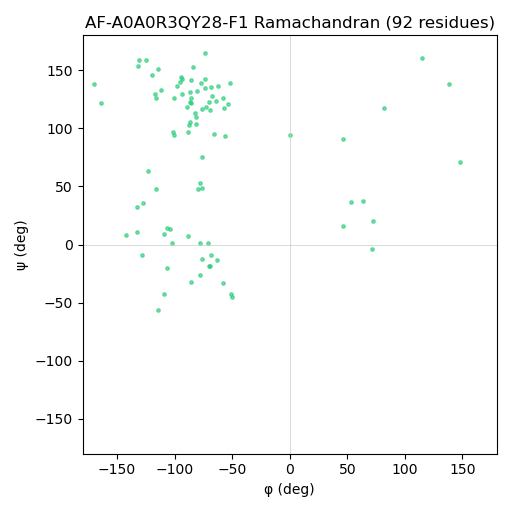 1.00 79.62 88 GLY A O 1
ATOM 689 N N . LEU A 1 89 ? 27.002 -5.714 -5.365 1.00 83.19 89 LEU A N 1
ATOM 690 C CA . LEU A 1 89 ? 25.550 -5.653 -5.232 1.00 83.19 89 LEU A CA 1
ATOM 691 C C . LEU A 1 89 ? 25.007 -6.783 -4.351 1.00 83.19 89 LEU A C 1
ATOM 693 O O . LEU A 1 89 ? 25.605 -7.859 -4.271 1.00 83.19 89 LEU A O 1
ATOM 697 N N . ASN A 1 90 ? 23.863 -6.534 -3.710 1.00 82.69 90 ASN A N 1
ATOM 698 C CA . ASN A 1 90 ? 23.167 -7.521 -2.890 1.00 82.69 90 ASN A CA 1
ATOM 699 C C . ASN A 1 90 ? 22.080 -8.244 -3.696 1.00 82.69 90 ASN A C 1
ATOM 701 O O . ASN A 1 90 ? 21.374 -7.616 -4.481 1.00 82.69 90 ASN A O 1
ATOM 705 N N . PHE A 1 91 ? 21.937 -9.552 -3.493 1.00 85.25 91 PHE A N 1
ATOM 706 C CA . PHE A 1 91 ? 20.929 -10.378 -4.160 1.00 85.25 91 PHE A CA 1
ATOM 707 C C . PHE A 1 91 ? 20.169 -11.239 -3.145 1.00 85.25 91 PHE A C 1
ATOM 709 O O . PHE A 1 91 ? 20.667 -11.488 -2.052 1.00 85.25 91 PHE A O 1
ATOM 716 N N . CYS A 1 92 ? 18.970 -11.696 -3.508 1.00 83.12 92 CYS A N 1
ATOM 717 C CA . CYS A 1 92 ? 18.177 -12.631 -2.706 1.00 83.12 92 CYS A CA 1
ATOM 718 C C . CYS A 1 92 ? 18.574 -14.091 -2.990 1.00 83.12 92 CYS A C 1
ATOM 720 O O . CYS A 1 92 ? 18.804 -14.445 -4.151 1.00 83.12 92 CYS A O 1
ATOM 722 N N . LEU A 1 93 ? 18.614 -14.943 -1.960 1.00 74.31 93 LEU A N 1
ATOM 723 C CA . LEU A 1 93 ? 18.706 -16.397 -2.126 1.00 74.31 93 LEU A CA 1
ATOM 724 C C . LEU A 1 93 ? 17.289 -16.915 -2.394 1.00 74.31 93 LEU A C 1
ATOM 726 O O . LEU A 1 93 ? 16.410 -16.772 -1.552 1.00 74.31 93 LEU A O 1
ATOM 730 N N . LYS A 1 94 ? 17.035 -17.431 -3.595 1.00 63.50 94 LYS A N 1
ATOM 731 C CA . LYS A 1 94 ? 15.748 -18.048 -3.929 1.00 63.50 94 LYS A CA 1
ATOM 732 C C . LYS A 1 94 ? 15.653 -19.459 -3.359 1.00 63.50 94 LYS A C 1
ATOM 734 O O . LYS A 1 94 ? 16.705 -20.138 -3.350 1.00 63.50 94 LYS A O 1
#

Nearest PDB structures (foldseek):
  1wfe-assembly1_A  TM=6.299E-01  e=5.367E-02  Mus musculus
  1x4v-assembly1_A  TM=5.884E-01  e=7.542E-02  Homo sapiens
  8dgs-assembly1_A  TM=3.296E-01  e=4.792E+00  Homo sapiens
  3sou-assembly3_B  TM=3.030E-01  e=8.842E+00  Homo sapiens
  8wjl-assembly1_C  TM=2.818E-01  e=7.209E+00  Saccharomyces cerevisiae S288C